Protein AF-A0A7S2LZS9-F1 (afdb_monomer_lite)

Radius of gyration: 18.45 Å; chains: 1; bounding box: 48×31×45 Å

Organism: NCBI:txid267567

pLDDT: mean 73.33, std 20.1, range [35.88, 96.94]

Structure (mmCIF, N/CA/C/O backbone):
data_AF-A0A7S2LZS9-F1
#
_entry.id   AF-A0A7S2LZS9-F1
#
loop_
_atom_site.group_PDB
_atom_site.id
_atom_site.type_symbol
_atom_site.label_atom_id
_atom_site.label_alt_id
_atom_site.label_comp_id
_atom_site.label_asym_id
_atom_site.label_entity_id
_atom_site.label_seq_id
_atom_site.pdbx_PDB_ins_code
_atom_site.Cartn_x
_atom_site.Cartn_y
_atom_site.Cartn_z
_atom_site.occupancy
_atom_site.B_iso_or_equiv
_atom_site.auth_seq_id
_atom_site.auth_comp_id
_atom_site.auth_asym_id
_atom_site.auth_atom_id
_atom_site.pdbx_PDB_model_num
ATOM 1 N N . GLY A 1 1 ? 16.200 23.130 -4.686 1.00 45.50 1 GLY A N 1
ATOM 2 C CA . GLY A 1 1 ? 14.961 22.396 -4.392 1.00 45.50 1 GLY A CA 1
ATOM 3 C C . GLY A 1 1 ? 15.000 21.133 -5.202 1.00 45.50 1 GLY A C 1
ATOM 4 O O . GLY A 1 1 ? 15.419 21.206 -6.353 1.00 45.50 1 GLY A O 1
ATOM 5 N N . GLU A 1 2 ? 14.674 19.998 -4.600 1.00 35.88 2 GLU A N 1
ATOM 6 C CA . GLU A 1 2 ? 14.601 18.740 -5.339 1.00 35.88 2 GLU A CA 1
ATOM 7 C C . GLU A 1 2 ? 13.505 18.834 -6.412 1.00 35.88 2 GLU A C 1
ATOM 9 O O . GLU A 1 2 ? 12.441 19.401 -6.147 1.00 35.88 2 GLU A O 1
ATOM 14 N N . PRO A 1 3 ? 13.767 18.366 -7.642 1.00 41.53 3 PRO A N 1
ATOM 15 C CA . PRO A 1 3 ? 12.780 18.409 -8.708 1.00 41.53 3 PRO A CA 1
ATOM 16 C C . PRO A 1 3 ? 11.650 17.420 -8.407 1.00 41.53 3 PRO A C 1
ATOM 18 O O . PRO A 1 3 ? 11.894 16.234 -8.205 1.00 41.53 3 PRO A O 1
ATOM 21 N N . THR A 1 4 ? 10.409 17.899 -8.423 1.00 41.34 4 THR A N 1
ATOM 22 C CA . THR A 1 4 ? 9.208 17.064 -8.312 1.00 41.34 4 THR A CA 1
ATOM 23 C C . THR A 1 4 ? 8.387 17.168 -9.594 1.00 41.34 4 THR A C 1
ATOM 25 O O . THR A 1 4 ? 8.296 18.233 -10.207 1.00 41.34 4 THR A O 1
ATOM 28 N N . VAL A 1 5 ? 7.794 16.049 -10.019 1.00 46.50 5 VAL A N 1
ATOM 29 C CA . VAL A 1 5 ? 6.832 16.004 -11.127 1.00 46.50 5 VAL A CA 1
ATOM 30 C C . VAL A 1 5 ? 5.504 15.448 -10.605 1.00 46.50 5 VAL A C 1
ATOM 32 O O . VAL A 1 5 ? 5.507 14.426 -9.917 1.00 46.50 5 VAL A O 1
ATOM 35 N N . PRO A 1 6 ? 4.364 16.099 -10.884 1.00 44.09 6 PRO A N 1
ATOM 36 C CA . PRO A 1 6 ? 3.066 15.575 -10.487 1.00 44.09 6 PRO A CA 1
ATOM 37 C C . PRO A 1 6 ? 2.705 14.345 -11.331 1.00 44.09 6 PRO A C 1
ATOM 39 O O . PRO A 1 6 ? 2.686 14.409 -12.559 1.00 44.09 6 PRO A O 1
ATOM 42 N N . ILE A 1 7 ? 2.399 13.228 -10.667 1.00 51.19 7 ILE A N 1
ATOM 43 C CA . ILE A 1 7 ? 1.834 12.028 -11.297 1.00 51.19 7 ILE A CA 1
ATOM 44 C C . ILE A 1 7 ? 0.313 12.119 -11.188 1.00 51.19 7 ILE A C 1
ATOM 46 O O . ILE A 1 7 ? -0.225 12.254 -10.090 1.00 51.19 7 ILE A O 1
ATOM 50 N N . GLN A 1 8 ? -0.384 12.032 -12.320 1.00 40.16 8 GLN A N 1
ATOM 51 C CA . GLN A 1 8 ? -1.843 12.064 -12.370 1.00 40.16 8 GLN A CA 1
ATOM 52 C C . GLN A 1 8 ? -2.363 10.682 -12.790 1.00 40.16 8 GLN A C 1
ATOM 54 O O . GLN A 1 8 ? -2.139 10.238 -13.914 1.00 40.16 8 GLN A O 1
ATOM 59 N N . ILE A 1 9 ? -3.022 9.975 -11.868 1.00 48.78 9 ILE A N 1
ATOM 60 C CA . ILE A 1 9 ? -3.657 8.677 -12.140 1.00 48.78 9 ILE A CA 1
ATOM 61 C C . ILE A 1 9 ? -5.057 8.950 -12.701 1.00 48.78 9 ILE A C 1
ATOM 63 O O . ILE A 1 9 ? -5.824 9.695 -12.097 1.00 48.78 9 ILE A O 1
ATOM 67 N N . THR A 1 10 ? -5.377 8.380 -13.864 1.00 47.00 10 THR A N 1
ATOM 68 C CA . THR A 1 10 ? -6.674 8.567 -14.544 1.00 47.00 10 THR A CA 1
ATOM 6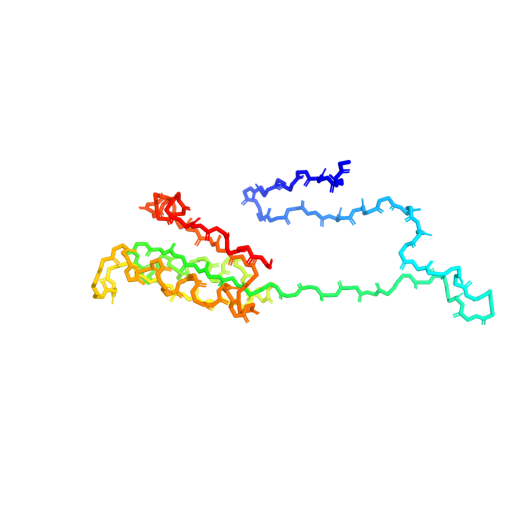9 C C . THR A 1 10 ? -7.601 7.370 -14.319 1.00 47.00 10 THR A C 1
ATOM 71 O O . THR A 1 10 ? -7.157 6.320 -13.856 1.00 47.00 10 THR A O 1
ATOM 74 N N . ASP A 1 11 ? -8.873 7.492 -14.709 1.00 36.50 11 ASP A N 1
ATOM 75 C CA . ASP A 1 11 ? -9.901 6.439 -14.597 1.00 36.50 11 ASP A CA 1
ATOM 76 C C . ASP A 1 11 ? -9.541 5.127 -15.333 1.00 36.50 11 ASP A C 1
ATOM 78 O O . ASP A 1 11 ? -10.118 4.075 -15.063 1.00 36.50 11 ASP A O 1
ATOM 82 N N . CYS A 1 12 ? -8.556 5.172 -16.238 1.00 45.84 12 CYS A N 1
ATOM 83 C CA . CYS A 1 12 ? -8.015 4.029 -16.980 1.00 45.84 12 CYS A CA 1
ATOM 84 C C . CYS A 1 12 ? -6.787 3.380 -16.303 1.00 45.84 12 CYS A C 1
ATOM 86 O O . CYS A 1 12 ? -6.144 2.518 -16.902 1.00 45.84 12 CYS A O 1
ATOM 88 N N . GLY A 1 13 ? -6.424 3.810 -15.090 1.00 47.72 13 GLY A N 1
ATOM 89 C CA . GLY A 1 13 ? -5.156 3.487 -14.434 1.00 47.72 13 GLY A CA 1
ATOM 90 C C . GLY A 1 13 ? -4.101 4.586 -14.612 1.00 47.72 13 GLY A C 1
ATOM 91 O O . GLY A 1 13 ? -4.366 5.674 -15.139 1.00 47.72 13 GLY A O 1
ATOM 92 N N . ALA A 1 14 ? -2.885 4.324 -14.128 1.00 40.62 14 ALA A N 1
ATOM 93 C CA . ALA A 1 14 ? -1.765 5.246 -14.281 1.00 40.62 14 ALA A CA 1
ATOM 94 C C . ALA A 1 14 ? -1.361 5.322 -15.764 1.00 40.62 14 ALA A C 1
ATOM 96 O O . ALA A 1 14 ? -0.737 4.404 -16.291 1.00 40.62 14 ALA A O 1
ATOM 97 N N . TYR A 1 15 ? -1.719 6.407 -16.452 1.00 43.03 15 TYR A N 1
ATOM 98 C CA . TYR A 1 15 ? -1.173 6.690 -17.775 1.00 43.03 15 TYR A CA 1
ATOM 99 C C . TYR A 1 15 ? 0.150 7.427 -17.612 1.00 43.03 15 TYR A C 1
ATOM 101 O O . TYR A 1 15 ? 0.142 8.609 -17.280 1.00 43.03 15 TYR A O 1
ATOM 109 N N . VAL A 1 16 ? 1.282 6.770 -17.882 1.00 48.00 16 VAL A N 1
ATOM 110 C CA . VAL A 1 16 ? 2.519 7.507 -18.163 1.00 48.00 16 VAL A CA 1
ATOM 111 C C . VAL A 1 16 ? 3.457 6.688 -19.061 1.00 48.00 16 VAL A C 1
ATOM 113 O O . VAL A 1 16 ? 4.033 5.705 -18.599 1.00 48.00 16 VAL A O 1
ATOM 116 N N . PRO A 1 17 ? 3.756 7.108 -20.302 1.00 44.25 17 PRO A N 1
ATOM 117 C CA . PRO A 1 17 ? 5.142 7.062 -20.725 1.00 44.25 17 PRO A CA 1
ATOM 118 C C . PRO A 1 17 ? 5.863 8.146 -19.918 1.00 44.25 17 PRO A C 1
ATOM 120 O O . PRO A 1 17 ? 5.715 9.336 -20.203 1.00 44.25 17 PRO A O 1
ATOM 123 N N . LEU A 1 18 ? 6.578 7.750 -18.858 1.00 42.44 18 LEU A N 1
ATOM 124 C CA . LEU A 1 18 ? 7.497 8.639 -18.144 1.00 42.44 18 LEU A CA 1
ATOM 125 C C . LEU A 1 18 ? 8.613 9.016 -19.125 1.00 42.44 18 LEU A C 1
ATOM 127 O O . LEU A 1 18 ? 9.663 8.383 -19.167 1.00 42.44 18 LEU A O 1
ATOM 131 N N . PHE A 1 19 ? 8.376 10.033 -19.951 1.00 42.03 19 PHE A N 1
ATOM 132 C CA . PHE A 1 19 ? 9.444 10.725 -20.653 1.00 42.03 19 PHE A CA 1
ATOM 133 C C . PHE A 1 19 ? 10.197 11.531 -19.604 1.00 42.03 19 PHE A C 1
ATOM 135 O O . PHE A 1 19 ? 9.898 12.698 -19.350 1.00 42.03 19 PHE A O 1
ATOM 142 N N . THR A 1 20 ? 11.175 10.895 -18.967 1.00 44.50 20 THR A N 1
ATOM 143 C CA . THR A 1 20 ? 12.254 11.651 -18.351 1.00 44.50 20 THR A CA 1
ATOM 144 C C . THR A 1 20 ? 12.932 12.424 -19.484 1.00 44.50 20 THR A C 1
ATOM 146 O O . THR A 1 20 ? 13.322 11.826 -20.493 1.00 44.50 20 THR A O 1
ATOM 149 N N . PRO A 1 21 ? 13.038 13.764 -19.398 1.00 41.12 21 PRO A N 1
ATOM 150 C CA . PRO A 1 21 ? 13.906 14.494 -20.300 1.00 41.12 21 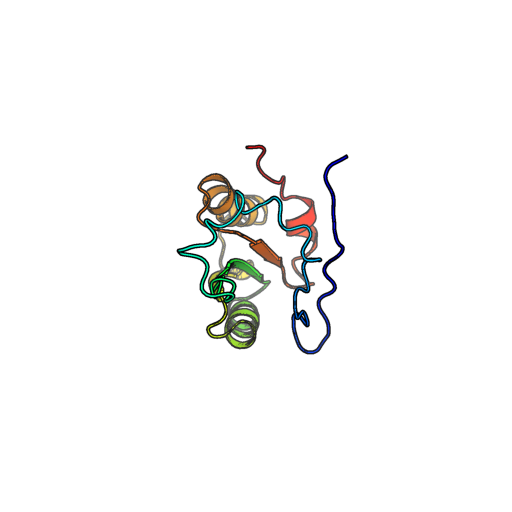PRO A CA 1
ATOM 151 C C . PRO A 1 21 ? 15.271 13.823 -20.223 1.00 41.12 21 PRO A C 1
ATOM 153 O O . PRO A 1 21 ? 15.749 13.541 -19.123 1.00 41.12 21 PRO A O 1
ATOM 156 N N . ALA A 1 22 ? 15.882 13.557 -21.373 1.00 44.12 22 ALA A N 1
ATOM 157 C CA . ALA A 1 22 ? 17.246 13.066 -21.476 1.00 44.12 22 ALA A CA 1
ATOM 158 C C . ALA A 1 22 ? 18.245 14.138 -20.987 1.00 44.12 22 ALA A C 1
ATOM 160 O O . ALA A 1 22 ? 19.134 14.566 -21.712 1.00 44.12 22 ALA A O 1
ATOM 161 N N . ALA A 1 23 ? 18.111 14.605 -19.747 1.00 43.53 23 ALA A N 1
ATOM 162 C CA . ALA A 1 23 ? 19.174 15.231 -18.989 1.00 43.53 23 ALA A CA 1
ATOM 163 C C . ALA A 1 23 ? 20.049 14.084 -18.468 1.00 43.53 23 ALA A C 1
ATOM 165 O O . ALA A 1 23 ? 19.999 13.702 -17.300 1.00 43.53 23 ALA A O 1
ATOM 166 N N . GLY A 1 24 ? 20.762 13.459 -19.408 1.00 44.47 24 GLY A N 1
ATOM 167 C CA . GLY A 1 24 ? 21.663 12.330 -19.208 1.00 44.47 24 GLY A CA 1
ATOM 168 C C . GLY A 1 24 ? 22.893 12.713 -18.392 1.00 44.47 24 GLY A C 1
ATOM 169 O O . GLY A 1 24 ? 23.999 12.755 -18.918 1.00 44.47 24 GLY A O 1
ATOM 170 N N . SER A 1 25 ? 22.691 12.999 -17.111 1.00 40.66 25 SER A N 1
ATOM 171 C CA . SER A 1 25 ? 23.747 13.101 -16.102 1.00 40.66 25 SER A CA 1
ATOM 172 C C . SER A 1 25 ? 23.670 11.984 -15.057 1.00 40.66 25 SER A C 1
ATOM 174 O O . SER A 1 25 ? 24.565 11.876 -14.231 1.00 40.66 25 SER A O 1
ATOM 176 N N . TRP A 1 26 ? 22.644 11.124 -15.112 1.00 44.28 26 TRP A N 1
ATOM 177 C CA . TRP A 1 26 ? 22.532 9.921 -14.270 1.00 44.28 26 TRP A CA 1
ATOM 178 C C . TRP A 1 26 ? 23.393 8.749 -14.750 1.00 44.28 26 TRP A C 1
ATOM 180 O O . TRP A 1 26 ? 23.584 7.782 -14.020 1.00 44.28 26 TRP A O 1
ATOM 190 N N . TYR A 1 27 ? 23.926 8.841 -15.963 1.00 48.09 27 TYR A N 1
ATOM 191 C CA . TYR A 1 27 ? 24.879 7.889 -16.499 1.00 48.09 27 TYR A CA 1
ATOM 192 C C . TYR A 1 27 ? 26.152 8.682 -16.747 1.00 48.09 27 TYR A C 1
ATOM 194 O O . TYR A 1 27 ? 26.156 9.581 -17.593 1.00 48.09 27 TYR A O 1
ATOM 202 N N . ASP A 1 28 ? 27.203 8.402 -15.973 1.00 43.06 28 ASP A N 1
ATOM 203 C CA . ASP A 1 28 ? 28.564 8.799 -16.327 1.00 43.06 28 ASP A CA 1
ATOM 204 C C . ASP A 1 28 ? 28.745 8.599 -17.830 1.00 43.06 28 ASP A C 1
ATOM 206 O O . ASP A 1 28 ? 28.297 7.576 -18.355 1.00 43.06 28 ASP A O 1
ATOM 210 N N . ARG A 1 29 ? 29.314 9.612 -18.507 1.00 48.25 29 ARG A N 1
ATOM 211 C CA . ARG A 1 29 ? 29.530 9.651 -19.964 1.00 48.25 29 ARG A CA 1
ATOM 212 C C . ARG A 1 29 ? 29.713 8.231 -20.486 1.00 48.25 29 ARG A C 1
ATOM 214 O O . ARG A 1 29 ? 30.742 7.632 -20.166 1.00 48.25 29 ARG A O 1
ATOM 221 N N . PRO A 1 30 ? 28.728 7.682 -21.209 1.00 52.75 30 PRO A N 1
ATOM 222 C CA . PRO A 1 30 ? 28.800 6.287 -21.550 1.00 52.75 30 PRO A CA 1
ATOM 223 C C . PRO A 1 30 ? 30.012 6.145 -22.468 1.00 52.75 30 PRO A C 1
ATOM 225 O O . PRO A 1 30 ? 30.178 6.925 -23.410 1.00 52.75 30 PRO A O 1
ATOM 228 N N . ASP A 1 31 ? 30.923 5.257 -22.083 1.00 56.56 31 ASP A N 1
ATOM 229 C CA . ASP A 1 31 ? 32.171 5.033 -22.795 1.00 56.56 31 ASP A CA 1
ATOM 230 C C . ASP A 1 31 ? 31.847 4.827 -24.294 1.00 56.56 31 ASP A C 1
ATOM 232 O O . ASP A 1 31 ? 30.994 3.989 -24.619 1.00 56.56 31 ASP A O 1
ATOM 236 N N . PRO A 1 32 ? 32.427 5.641 -25.204 1.00 59.66 32 PRO A N 1
ATOM 237 C CA . PRO A 1 32 ? 32.062 5.642 -26.619 1.00 59.66 32 PRO A CA 1
ATOM 238 C C . PRO A 1 32 ? 32.168 4.263 -27.276 1.00 59.66 32 PRO A C 1
ATOM 240 O O . PRO A 1 32 ? 31.446 3.997 -28.237 1.00 59.66 32 PRO A O 1
ATOM 243 N N . ASP A 1 33 ? 33.033 3.397 -26.744 1.00 62.78 33 ASP A N 1
ATOM 244 C CA . ASP A 1 33 ? 33.293 2.063 -27.282 1.00 62.78 33 ASP A CA 1
ATOM 245 C C . ASP A 1 33 ? 32.301 0.998 -26.773 1.00 62.78 33 ASP A C 1
ATOM 247 O O . ASP A 1 33 ? 32.211 -0.090 -27.347 1.00 62.78 33 ASP A O 1
ATOM 251 N N . SER A 1 34 ? 31.524 1.293 -25.724 1.00 56.44 34 SER A N 1
ATOM 252 C CA . SER A 1 34 ? 30.621 0.335 -25.067 1.00 56.44 34 SER A CA 1
ATOM 253 C C . SER A 1 34 ? 29.149 0.770 -25.021 1.00 56.44 34 SER A C 1
ATOM 255 O O . SER A 1 34 ? 28.269 -0.042 -24.710 1.00 56.44 34 SER A O 1
ATOM 257 N N . TYR A 1 35 ? 28.827 2.012 -25.401 1.00 59.16 35 TYR A N 1
ATOM 258 C CA . TYR A 1 35 ? 27.443 2.484 -25.448 1.00 59.16 35 TYR A CA 1
ATOM 259 C C . TYR A 1 35 ? 26.696 2.023 -26.706 1.00 59.16 35 TYR A C 1
ATOM 261 O O . TYR A 1 35 ? 26.833 2.586 -27.788 1.00 59.16 35 TYR A O 1
ATOM 269 N N . SER A 1 36 ? 25.805 1.043 -26.551 1.00 62.38 36 SER A N 1
ATOM 270 C CA . SER A 1 36 ? 24.981 0.503 -27.649 1.00 62.38 36 SER A CA 1
ATOM 271 C C . SER A 1 36 ? 23.899 1.457 -28.194 1.00 62.38 36 SER A C 1
ATOM 273 O O . SER A 1 36 ? 23.138 1.074 -29.084 1.00 62.38 36 SER A O 1
ATOM 275 N N . GLY A 1 37 ? 23.771 2.672 -27.644 1.00 58.00 37 GLY A N 1
ATOM 276 C CA . GLY A 1 37 ? 22.697 3.615 -27.981 1.00 58.00 37 GLY A CA 1
ATOM 277 C C . GLY A 1 37 ? 21.317 3.228 -27.434 1.00 58.00 37 GLY A C 1
ATOM 278 O O . GLY A 1 37 ? 20.343 3.930 -27.696 1.00 58.00 37 GLY A O 1
ATOM 279 N N . LYS A 1 38 ? 21.215 2.127 -26.681 1.00 56.31 38 LYS A N 1
ATOM 280 C CA . LYS A 1 38 ? 19.970 1.649 -26.074 1.00 56.31 38 LYS A CA 1
ATOM 281 C C . LYS A 1 38 ? 19.974 1.948 -24.580 1.00 56.31 38 LYS A C 1
ATOM 283 O O . LYS A 1 38 ? 20.834 1.461 -23.850 1.00 56.31 38 LYS A O 1
ATOM 288 N N . THR A 1 39 ? 19.003 2.738 -24.133 1.00 56.59 39 THR A N 1
ATOM 289 C CA . THR A 1 39 ? 18.701 2.902 -22.707 1.00 56.59 39 THR A CA 1
ATOM 290 C C . THR A 1 39 ? 18.300 1.539 -22.132 1.00 56.59 39 THR A C 1
ATOM 292 O O . THR A 1 39 ? 17.541 0.824 -22.791 1.00 56.59 39 THR A O 1
ATOM 295 N N . PRO A 1 40 ? 18.802 1.144 -20.949 1.00 55.09 40 PRO A N 1
ATOM 296 C CA . PRO A 1 40 ? 18.368 -0.094 -20.316 1.00 55.09 40 PRO A CA 1
ATOM 297 C C . PRO A 1 40 ? 16.853 -0.073 -20.085 1.00 55.09 40 PRO A C 1
ATOM 299 O O . PRO A 1 40 ? 16.292 0.938 -19.661 1.00 55.09 40 PRO A O 1
ATOM 302 N N . GLU A 1 41 ? 16.196 -1.197 -20.361 1.00 58.12 41 GLU A N 1
ATOM 303 C CA . GLU A 1 41 ? 14.785 -1.381 -20.036 1.00 58.12 41 GLU A CA 1
ATOM 304 C C . GLU A 1 41 ? 14.647 -1.490 -18.514 1.00 58.12 41 GLU A C 1
ATOM 306 O O . GLU A 1 41 ? 15.156 -2.422 -17.889 1.00 58.12 41 GLU A O 1
ATOM 311 N N . LEU A 1 42 ? 13.989 -0.504 -17.906 1.00 55.66 42 LEU A N 1
ATOM 312 C CA . LEU A 1 42 ? 13.680 -0.505 -16.483 1.00 55.66 42 LEU A CA 1
ATOM 313 C C . LEU A 1 42 ? 12.292 -1.114 -16.278 1.00 55.66 42 LEU A C 1
ATOM 315 O O . LEU A 1 42 ? 11.292 -0.549 -16.718 1.00 55.66 42 LEU A O 1
ATOM 319 N N . ILE A 1 43 ? 12.227 -2.238 -15.570 1.00 62.00 43 ILE A N 1
ATOM 320 C CA . ILE A 1 43 ? 10.966 -2.811 -15.094 1.00 62.00 43 ILE A CA 1
ATOM 321 C C . ILE A 1 43 ? 10.846 -2.478 -13.609 1.00 62.00 43 ILE A C 1
ATOM 323 O O . ILE A 1 43 ? 11.674 -2.906 -12.807 1.00 62.00 43 ILE A O 1
ATOM 327 N N . VAL A 1 44 ? 9.818 -1.711 -13.243 1.00 70.56 44 VAL A N 1
ATOM 328 C CA . VAL A 1 44 ? 9.489 -1.404 -11.845 1.00 70.56 44 VAL A CA 1
ATOM 329 C C . VAL A 1 44 ? 8.239 -2.186 -11.468 1.00 70.56 44 VAL A C 1
ATOM 331 O O . VAL A 1 44 ? 7.195 -2.016 -12.093 1.00 70.56 44 VAL A O 1
ATOM 334 N N . GLN A 1 45 ? 8.339 -3.034 -10.444 1.00 79.06 45 GLN A N 1
ATOM 335 C CA . GLN A 1 45 ? 7.190 -3.716 -9.855 1.00 79.06 45 GLN A CA 1
ATOM 336 C C . GLN A 1 45 ? 6.961 -3.173 -8.446 1.00 79.06 45 GLN A C 1
ATOM 338 O O . GLN A 1 45 ? 7.752 -3.428 -7.541 1.00 79.06 45 GLN A O 1
ATOM 343 N N . PHE A 1 46 ? 5.878 -2.419 -8.265 1.00 86.62 46 PHE A N 1
ATOM 344 C CA . PHE A 1 46 ? 5.570 -1.802 -6.977 1.00 86.62 46 PHE A CA 1
ATOM 345 C C . PHE A 1 46 ? 5.028 -2.825 -5.980 1.00 86.62 46 PHE A C 1
ATOM 347 O O . PHE A 1 46 ? 4.215 -3.687 -6.325 1.00 86.62 46 PHE A O 1
ATOM 354 N N . ARG A 1 47 ? 5.422 -2.692 -4.718 1.00 90.88 47 ARG A N 1
ATOM 355 C CA . ARG A 1 47 ? 4.827 -3.398 -3.583 1.00 90.88 47 ARG A CA 1
ATOM 356 C C . ARG A 1 47 ? 3.826 -2.468 -2.921 1.00 90.88 47 ARG A C 1
ATOM 358 O O . ARG A 1 47 ? 4.192 -1.431 -2.373 1.00 90.88 47 ARG A O 1
ATOM 365 N N . VAL A 1 48 ? 2.552 -2.819 -3.006 1.00 91.75 48 VAL A N 1
ATOM 366 C CA . VAL A 1 48 ? 1.441 -1.934 -2.664 1.00 91.75 48 VAL A CA 1
ATOM 367 C C . VAL A 1 48 ? 0.671 -2.487 -1.473 1.00 91.75 48 VAL A C 1
ATOM 369 O O . VAL A 1 48 ? 0.175 -3.612 -1.518 1.00 91.75 48 VAL A O 1
ATOM 372 N N . GLY A 1 49 ? 0.536 -1.695 -0.412 1.00 93.56 49 GLY A N 1
ATOM 373 C CA . GLY A 1 49 ? -0.403 -1.971 0.673 1.00 93.56 49 GLY A CA 1
ATOM 374 C C . GLY A 1 49 ? -1.779 -1.427 0.310 1.00 93.56 49 GLY A C 1
ATOM 375 O O . GLY A 1 49 ? -1.888 -0.269 -0.075 1.00 93.56 49 GLY A O 1
ATOM 376 N N . VAL A 1 50 ? -2.828 -2.239 0.410 1.00 94.75 50 VAL A N 1
ATOM 377 C CA . VAL A 1 50 ? -4.207 -1.824 0.124 1.00 94.75 50 VAL A CA 1
ATOM 378 C C . VAL A 1 50 ? -5.026 -1.875 1.404 1.00 94.75 50 VAL A C 1
ATOM 380 O O . VAL A 1 50 ? -5.257 -2.960 1.933 1.00 94.75 50 VAL A O 1
ATOM 383 N N . ILE A 1 51 ? -5.514 -0.720 1.847 1.00 95.06 51 ILE A N 1
ATOM 384 C CA . ILE A 1 51 ?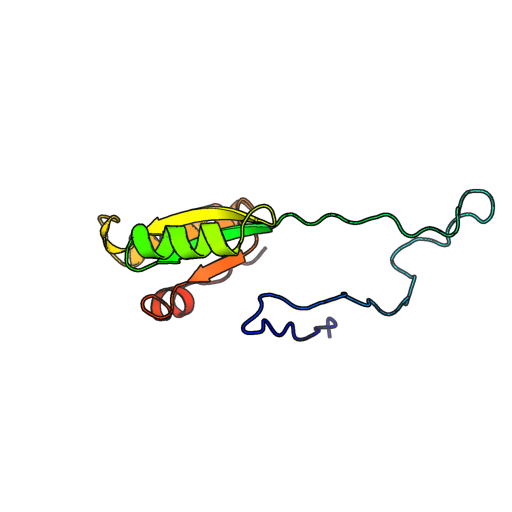 -6.475 -0.582 2.944 1.00 95.06 51 ILE A CA 1
ATOM 385 C C . ILE A 1 51 ? -7.876 -0.481 2.339 1.00 95.06 51 ILE A C 1
ATOM 387 O O . ILE A 1 51 ? -8.151 0.396 1.517 1.00 95.06 51 ILE A O 1
ATOM 391 N N . ALA A 1 52 ? -8.783 -1.370 2.721 1.00 95.44 52 ALA A N 1
ATOM 392 C CA . ALA A 1 52 ? -10.157 -1.357 2.230 1.00 95.44 52 ALA A CA 1
ATOM 393 C C . ALA A 1 52 ? -11.150 -1.685 3.350 1.00 95.44 52 ALA A C 1
ATOM 395 O O . ALA A 1 52 ? -10.780 -2.377 4.294 1.00 95.44 52 ALA A O 1
ATOM 396 N N . PRO A 1 53 ? -12.426 -1.265 3.244 1.00 94.94 53 PRO A N 1
ATOM 397 C CA . PRO A 1 53 ? -13.409 -1.524 4.295 1.00 94.94 53 PRO A CA 1
ATOM 398 C C . PRO A 1 53 ? -13.734 -3.012 4.446 1.00 94.94 53 PRO A C 1
ATOM 400 O O . PRO A 1 53 ? -14.117 -3.430 5.524 1.00 94.94 53 PRO A O 1
ATOM 403 N N . THR A 1 54 ? -13.599 -3.791 3.366 1.00 96.44 54 THR A N 1
ATOM 404 C CA . THR A 1 54 ? -13.810 -5.243 3.358 1.00 96.44 54 THR A CA 1
ATOM 405 C C . THR A 1 54 ? -12.805 -5.933 2.443 1.00 96.44 54 THR A C 1
ATOM 407 O O . THR A 1 54 ? -12.328 -5.347 1.457 1.00 96.44 54 THR A O 1
ATOM 410 N N . MET A 1 55 ? -12.556 -7.222 2.679 1.00 96.94 55 MET A N 1
ATOM 411 C CA . MET A 1 55 ? -11.684 -8.037 1.825 1.00 96.94 55 MET A CA 1
ATOM 412 C C . MET A 1 55 ? -12.207 -8.145 0.382 1.00 96.94 55 MET A C 1
ATOM 414 O O . MET A 1 55 ? -11.433 -8.251 -0.576 1.00 96.94 55 MET A O 1
ATOM 418 N N . ALA A 1 56 ? -13.527 -8.074 0.189 1.00 96.56 56 ALA A N 1
ATOM 419 C CA . ALA A 1 56 ? -14.133 -8.053 -1.140 1.00 96.56 56 ALA A CA 1
ATOM 420 C C . ALA A 1 56 ? -13.722 -6.805 -1.937 1.00 96.56 56 ALA A C 1
ATOM 422 O O . ALA A 1 56 ? -13.436 -6.905 -3.131 1.00 96.56 56 ALA A O 1
ATOM 423 N N . VAL A 1 57 ? -13.651 -5.640 -1.284 1.00 94.69 57 VAL A N 1
ATOM 424 C CA . VAL A 1 57 ? -13.173 -4.400 -1.913 1.00 94.69 57 VAL A CA 1
ATOM 425 C C . VAL A 1 57 ? -11.666 -4.472 -2.159 1.00 94.69 57 VAL A C 1
ATOM 427 O O . VAL A 1 57 ? -11.234 -4.175 -3.272 1.00 94.69 57 VAL A O 1
ATOM 430 N N . ALA A 1 58 ? -10.873 -4.956 -1.197 1.00 94.56 58 ALA A N 1
ATOM 431 C CA . ALA A 1 58 ? -9.421 -5.111 -1.359 1.00 94.56 58 ALA A CA 1
ATOM 432 C C . ALA A 1 58 ? -9.054 -5.979 -2.580 1.00 94.56 58 ALA A C 1
ATOM 434 O O . ALA A 1 58 ? -8.159 -5.649 -3.362 1.00 94.56 58 ALA A O 1
ATOM 435 N N . LYS A 1 59 ? -9.799 -7.068 -2.812 1.00 93.44 59 LYS A N 1
ATOM 436 C CA . LYS A 1 59 ? -9.604 -7.942 -3.981 1.00 93.44 59 LYS A CA 1
ATOM 437 C C . LYS A 1 59 ? -9.884 -7.243 -5.315 1.00 93.44 59 LYS A C 1
ATOM 439 O O . LYS A 1 59 ? -9.253 -7.613 -6.304 1.00 93.44 59 LYS A O 1
ATOM 444 N N . LYS A 1 60 ? -10.771 -6.239 -5.360 1.00 94.00 60 LYS A N 1
ATOM 445 C CA . LYS A 1 60 ? -10.997 -5.429 -6.573 1.00 94.00 60 LYS A CA 1
ATOM 446 C C . LYS A 1 60 ? -9.760 -4.602 -6.916 1.00 94.00 60 LYS A C 1
ATOM 448 O O . LYS A 1 60 ? -9.353 -4.605 -8.071 1.00 94.00 60 LYS A O 1
ATOM 453 N N . PHE A 1 61 ? -9.121 -3.985 -5.920 1.00 91.44 61 PHE A N 1
ATOM 454 C CA . PHE A 1 61 ? -7.849 -3.278 -6.110 1.00 91.44 61 PHE A CA 1
ATOM 455 C C . PHE A 1 61 ? -6.754 -4.219 -6.608 1.00 91.44 61 PHE A C 1
ATOM 457 O O . PHE A 1 61 ? -6.106 -3.915 -7.603 1.00 91.44 61 PHE A O 1
ATOM 464 N N . ARG A 1 62 ? -6.597 -5.399 -5.992 1.00 91.44 62 ARG A N 1
ATOM 465 C CA . ARG A 1 62 ? -5.648 -6.413 -6.481 1.00 91.44 62 ARG A CA 1
ATOM 466 C C . ARG A 1 62 ? -5.917 -6.808 -7.931 1.00 91.44 62 ARG A C 1
ATOM 468 O O . ARG A 1 62 ? -4.986 -6.920 -8.715 1.00 91.44 62 ARG A O 1
ATOM 475 N N . SER A 1 63 ? -7.184 -7.016 -8.284 1.00 90.12 63 SER A N 1
ATOM 476 C CA . SER A 1 63 ? -7.568 -7.362 -9.653 1.00 90.12 63 SER A CA 1
ATOM 477 C C . SER A 1 63 ? -7.275 -6.235 -10.645 1.00 90.12 63 SER A C 1
ATOM 479 O O . SER A 1 63 ? -6.937 -6.532 -11.783 1.00 90.12 63 SER A O 1
ATOM 481 N N . ALA A 1 64 ? -7.418 -4.974 -10.231 1.00 89.69 64 ALA A N 1
ATOM 482 C CA . ALA A 1 64 ? -7.126 -3.810 -11.065 1.00 89.69 64 ALA A CA 1
ATOM 483 C C . ALA A 1 64 ? -5.616 -3.575 -11.230 1.00 89.69 64 ALA A C 1
ATOM 485 O O . ALA A 1 64 ? -5.169 -3.215 -12.312 1.00 89.69 64 ALA A O 1
ATOM 486 N N . LEU A 1 65 ? -4.833 -3.804 -10.171 1.00 86.62 65 LEU A N 1
ATOM 487 C CA . LEU A 1 65 ? -3.371 -3.716 -10.204 1.00 86.62 65 LEU A CA 1
ATOM 488 C C . LEU A 1 65 ? -2.740 -4.864 -11.008 1.00 86.62 65 LEU A C 1
ATOM 490 O O . LEU A 1 65 ? -1.711 -4.671 -11.654 1.00 86.62 65 LEU A O 1
ATOM 494 N N . GLY A 1 66 ? -3.371 -6.041 -11.002 1.00 85.75 66 GLY A N 1
ATOM 495 C CA . GLY A 1 66 ? -2.965 -7.180 -11.819 1.00 85.75 66 GLY A CA 1
ATOM 496 C C . GLY A 1 66 ? -1.518 -7.600 -11.557 1.00 85.75 66 GLY A C 1
ATOM 497 O O . GLY A 1 66 ? -1.082 -7.695 -10.413 1.00 85.75 66 GLY A O 1
ATOM 498 N N . GLU A 1 67 ? -0.772 -7.852 -12.630 1.00 83.25 67 GLU A N 1
ATOM 499 C CA . GLU A 1 67 ? 0.632 -8.286 -12.573 1.00 83.25 67 GLU A CA 1
ATOM 500 C C . GLU A 1 67 ? 1.616 -7.119 -12.368 1.00 83.25 67 GLU A C 1
ATOM 502 O O . GLU A 1 67 ? 2.801 -7.330 -12.104 1.00 83.25 67 GLU A O 1
ATOM 507 N N . HIS A 1 68 ? 1.129 -5.877 -12.440 1.00 84.00 68 HIS A N 1
ATOM 508 C CA . HIS A 1 68 ? 1.953 -4.670 -12.360 1.00 84.00 68 HIS A CA 1
ATOM 509 C C . HIS A 1 68 ? 2.376 -4.313 -10.928 1.00 84.00 68 HIS A C 1
ATOM 511 O O . HIS A 1 68 ? 3.252 -3.468 -10.738 1.00 84.00 68 HIS A O 1
ATOM 517 N N . ALA A 1 69 ? 1.782 -4.951 -9.914 1.00 88.25 69 ALA A N 1
ATOM 518 C CA . ALA A 1 69 ? 2.136 -4.734 -8.519 1.00 88.25 69 ALA A CA 1
ATOM 519 C C . ALA A 1 69 ? 1.982 -6.001 -7.672 1.00 88.25 69 ALA A C 1
ATOM 521 O O . ALA A 1 69 ? 1.080 -6.813 -7.874 1.00 88.25 69 ALA A O 1
ATOM 522 N N . THR A 1 70 ? 2.829 -6.130 -6.655 1.00 91.25 70 THR A N 1
ATOM 523 C CA . THR A 1 70 ? 2.631 -7.101 -5.574 1.00 91.25 70 THR A CA 1
ATOM 524 C C . THR A 1 70 ? 1.802 -6.446 -4.480 1.00 91.25 70 THR A C 1
ATOM 526 O O . THR A 1 70 ? 2.203 -5.419 -3.943 1.00 91.25 70 THR A O 1
ATOM 529 N N . THR A 1 71 ? 0.652 -7.018 -4.129 1.00 93.12 71 THR A N 1
ATOM 530 C CA . THR A 1 71 ? -0.279 -6.384 -3.182 1.00 93.12 71 THR A CA 1
ATOM 531 C C . THR A 1 71 ? -0.314 -7.079 -1.826 1.00 93.12 71 THR A C 1
ATOM 533 O O . THR A 1 71 ? -0.525 -8.293 -1.772 1.00 93.12 71 THR A O 1
ATOM 536 N N . ILE A 1 72 ? -0.245 -6.306 -0.745 1.00 93.88 72 ILE A N 1
ATOM 537 C CA . ILE A 1 72 ? -0.647 -6.720 0.606 1.00 93.88 72 ILE A CA 1
ATOM 538 C C . ILE A 1 72 ? -2.051 -6.164 0.855 1.00 93.88 72 ILE A C 1
ATOM 540 O O . ILE A 1 72 ? -2.274 -4.970 0.688 1.00 93.88 72 ILE A O 1
ATOM 544 N N . LEU A 1 73 ? -3.009 -7.022 1.212 1.00 95.19 73 LEU A N 1
ATOM 545 C CA . LEU A 1 73 ? -4.411 -6.632 1.386 1.00 95.19 73 LEU A CA 1
ATOM 546 C C . LEU A 1 73 ? -4.764 -6.552 2.866 1.00 95.19 73 LEU A C 1
ATOM 548 O O . LEU A 1 73 ? -4.511 -7.502 3.604 1.00 95.19 73 LEU A O 1
ATOM 552 N N . ILE A 1 74 ? -5.381 -5.444 3.265 1.00 94.50 74 ILE A N 1
ATOM 553 C CA . ILE A 1 74 ? -5.819 -5.183 4.633 1.00 94.50 74 ILE A CA 1
ATOM 554 C C . ILE A 1 74 ? -7.293 -4.787 4.576 1.00 94.50 74 ILE A C 1
ATOM 556 O O . ILE A 1 74 ? -7.665 -3.788 3.955 1.00 94.50 74 ILE A O 1
ATOM 560 N N . ALA A 1 75 ? -8.132 -5.613 5.191 1.00 95.06 75 ALA A N 1
ATOM 561 C CA . ALA A 1 75 ? -9.564 -5.395 5.300 1.00 95.06 75 ALA A CA 1
ATOM 562 C C . ALA A 1 75 ? -9.884 -4.872 6.702 1.00 95.06 75 ALA A C 1
ATOM 564 O O . ALA A 1 75 ? -9.626 -5.557 7.685 1.00 95.06 75 ALA A O 1
ATOM 565 N N . ALA A 1 76 ? -10.396 -3.646 6.792 1.00 92.25 76 ALA A N 1
ATOM 566 C CA . ALA A 1 76 ? -10.612 -2.959 8.062 1.00 92.25 76 ALA A CA 1
ATOM 567 C C . ALA A 1 76 ? -11.619 -3.683 8.973 1.00 92.25 76 ALA A C 1
ATOM 569 O O . ALA A 1 76 ? -11.458 -3.673 10.188 1.00 92.25 76 ALA A O 1
ATOM 570 N N . ASP A 1 77 ? -12.623 -4.345 8.393 1.00 93.06 77 ASP A N 1
ATOM 571 C CA . ASP A 1 77 ? -13.611 -5.158 9.112 1.00 93.06 77 ASP A CA 1
ATOM 572 C C . ASP A 1 77 ? -13.050 -6.469 9.691 1.00 93.06 77 ASP A C 1
ATOM 574 O O . ASP A 1 77 ? -13.679 -7.069 10.561 1.00 93.06 77 ASP A O 1
ATOM 578 N N . GLU A 1 78 ? -11.876 -6.908 9.233 1.00 92.12 78 GLU A N 1
ATOM 579 C CA . GLU A 1 78 ? -11.202 -8.132 9.684 1.00 92.12 78 GLU A CA 1
ATOM 580 C C . GLU A 1 78 ? -10.073 -7.853 10.697 1.00 92.12 78 GLU A C 1
ATOM 582 O O . GLU A 1 78 ? -9.483 -8.795 11.229 1.00 92.12 78 GLU A O 1
ATOM 587 N N . VAL A 1 79 ? -9.751 -6.583 10.977 1.00 91.25 79 VAL A N 1
ATOM 588 C CA . VAL A 1 79 ? -8.669 -6.207 11.902 1.00 91.25 79 VAL A CA 1
ATOM 589 C C . VAL A 1 79 ? -9.215 -5.956 13.309 1.00 91.25 79 VAL A C 1
ATOM 591 O O . VAL A 1 79 ? -9.914 -4.979 13.574 1.00 91.25 79 VAL A O 1
ATOM 594 N N . GLU A 1 80 ? -8.834 -6.820 14.250 1.00 87.06 80 GLU A N 1
ATOM 595 C CA . GLU A 1 80 ? -9.069 -6.600 15.678 1.00 87.06 80 GLU A CA 1
ATOM 596 C C . GLU A 1 80 ? -8.102 -5.532 16.215 1.00 87.06 80 GLU A C 1
ATOM 598 O O . GLU A 1 80 ? -6.888 -5.674 16.094 1.00 87.06 80 GLU A O 1
ATOM 603 N N . GLY A 1 81 ? -8.631 -4.464 16.822 1.00 82.81 81 GLY A N 1
ATOM 604 C CA . GLY A 1 81 ? -7.831 -3.337 17.331 1.00 82.81 81 GLY A CA 1
ATOM 605 C C . GLY A 1 81 ? -8.111 -1.992 16.653 1.00 82.81 81 GLY A C 1
ATOM 606 O O . GLY A 1 81 ? -7.598 -0.976 17.112 1.00 82.81 81 GLY A O 1
ATOM 607 N N . GLY A 1 82 ? -8.965 -1.968 15.623 1.00 87.56 82 GLY A N 1
ATOM 608 C CA . GLY A 1 82 ? -9.424 -0.735 14.978 1.00 87.56 82 GLY A CA 1
ATOM 609 C C . GLY A 1 82 ? -8.330 -0.005 14.193 1.00 87.56 82 GLY A C 1
ATOM 610 O O . GLY A 1 82 ? -7.365 -0.611 13.726 1.00 87.56 82 GLY A O 1
ATOM 611 N N . ASP A 1 83 ? -8.503 1.306 14.043 1.00 88.62 83 ASP A N 1
ATOM 612 C CA . ASP A 1 83 ? -7.704 2.162 13.159 1.00 88.62 83 ASP A CA 1
ATOM 613 C C . ASP A 1 83 ? -6.199 2.153 13.488 1.00 88.62 83 ASP A C 1
ATOM 615 O O . ASP A 1 83 ? -5.369 2.140 12.575 1.00 88.62 83 ASP A O 1
ATOM 619 N N . ASP A 1 84 ? -5.835 2.079 14.772 1.00 88.88 84 ASP A N 1
ATOM 620 C CA . ASP A 1 84 ? -4.436 2.037 15.222 1.00 88.88 84 ASP A CA 1
ATOM 621 C C . ASP A 1 84 ? -3.719 0.768 14.739 1.00 88.88 84 ASP A C 1
ATOM 623 O O . ASP A 1 84 ? -2.578 0.815 14.268 1.00 88.88 84 ASP A O 1
ATOM 627 N N . GLU A 1 85 ? -4.393 -0.383 14.814 1.00 90.94 85 GLU A N 1
ATOM 628 C CA . GLU A 1 85 ? -3.819 -1.651 14.361 1.00 90.94 85 GLU A CA 1
ATOM 629 C C . GLU A 1 85 ? -3.737 -1.701 12.833 1.00 90.94 85 GLU A C 1
ATOM 631 O O . GLU A 1 85 ? -2.721 -2.140 12.287 1.00 90.94 85 GLU A O 1
ATOM 636 N N . ILE A 1 86 ? -4.755 -1.187 12.132 1.00 90.50 86 ILE A N 1
ATOM 637 C CA . ILE A 1 86 ? -4.732 -1.059 10.667 1.00 90.50 86 ILE A CA 1
ATOM 638 C C . ILE A 1 86 ? -3.540 -0.201 10.233 1.00 90.50 86 ILE A C 1
ATOM 640 O O . ILE A 1 86 ? -2.779 -0.599 9.348 1.00 90.50 86 ILE A O 1
ATOM 644 N N . THR A 1 87 ? -3.338 0.937 10.896 1.00 88.44 87 THR A N 1
ATOM 645 C CA . THR A 1 87 ? -2.204 1.835 10.651 1.00 88.44 87 THR A CA 1
ATOM 646 C C . THR A 1 87 ? -0.885 1.096 10.881 1.00 88.44 87 THR A C 1
ATOM 648 O O . THR A 1 87 ? -0.028 1.062 9.998 1.00 88.44 87 THR A O 1
ATOM 651 N N . ARG A 1 88 ? -0.743 0.379 12.004 1.00 88.06 88 ARG A N 1
ATOM 652 C CA . ARG A 1 88 ? 0.463 -0.407 12.318 1.00 88.06 88 ARG A CA 1
ATOM 653 C C . ARG A 1 88 ? 0.782 -1.478 11.272 1.00 88.06 88 ARG A C 1
ATOM 655 O O . ARG A 1 88 ? 1.958 -1.687 10.949 1.00 88.06 88 ARG A O 1
ATOM 662 N N . LEU A 1 89 ? -0.237 -2.162 10.747 1.00 89.25 89 LEU A N 1
ATOM 663 C CA . LEU A 1 89 ? -0.086 -3.189 9.710 1.00 89.25 89 LEU A CA 1
ATOM 664 C C . LEU A 1 89 ? 0.471 -2.628 8.397 1.00 89.25 89 LEU A C 1
ATOM 666 O O . LEU A 1 89 ? 1.035 -3.389 7.612 1.00 89.25 89 LEU A O 1
ATOM 670 N N . VAL A 1 90 ? 0.356 -1.319 8.179 1.00 87.00 90 VAL A N 1
ATOM 671 C CA . VAL A 1 90 ? 0.840 -0.622 6.985 1.00 87.00 90 VAL A CA 1
ATOM 672 C C . VAL A 1 90 ? 2.178 0.074 7.237 1.00 87.00 90 VAL A C 1
ATOM 674 O O . VAL A 1 90 ? 3.107 -0.085 6.440 1.00 87.00 90 VAL A O 1
ATOM 677 N N . THR A 1 91 ? 2.317 0.787 8.357 1.00 85.75 91 THR A N 1
ATOM 678 C CA . THR A 1 91 ? 3.536 1.538 8.694 1.00 85.75 91 THR A CA 1
ATOM 679 C C . THR A 1 91 ? 4.732 0.613 8.879 1.00 85.75 91 THR A C 1
ATOM 681 O O . THR A 1 91 ? 5.806 0.873 8.348 1.00 85.75 91 THR A O 1
ATOM 684 N N . LYS A 1 92 ? 4.558 -0.533 9.550 1.00 86.38 92 LYS A N 1
ATOM 685 C CA . LYS A 1 92 ? 5.674 -1.454 9.815 1.00 86.38 92 LYS A CA 1
ATOM 686 C C . LYS A 1 92 ? 6.280 -2.050 8.530 1.00 86.38 92 LYS A C 1
ATOM 688 O O . LYS A 1 92 ? 7.504 -2.158 8.448 1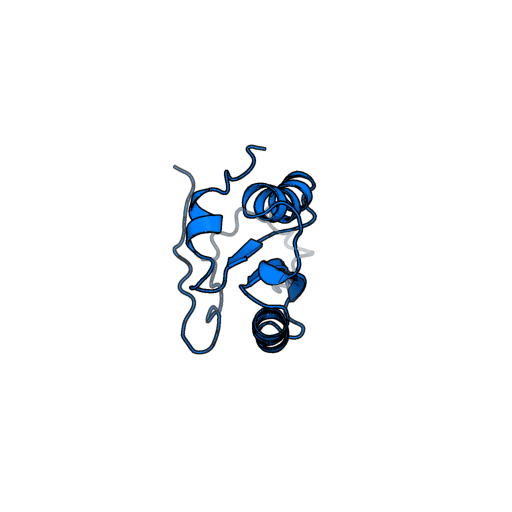.00 86.38 92 LYS A O 1
ATOM 693 N N . PRO A 1 93 ? 5.491 -2.475 7.524 1.00 84.50 93 PRO A N 1
ATOM 694 C CA . PRO A 1 93 ? 6.038 -2.806 6.212 1.00 84.50 93 PRO A CA 1
ATOM 695 C C . PRO A 1 93 ? 6.670 -1.622 5.473 1.00 84.50 93 PRO A C 1
ATOM 697 O O . PRO A 1 93 ? 7.685 -1.838 4.814 1.00 84.50 93 PRO A O 1
ATOM 700 N N . LEU A 1 94 ? 6.120 -0.407 5.577 1.00 83.19 94 LEU A N 1
ATOM 701 C CA . LEU A 1 94 ? 6.721 0.792 4.974 1.00 83.19 94 LEU A CA 1
ATOM 702 C C . LEU A 1 94 ? 8.108 1.094 5.561 1.00 83.19 94 LEU A C 1
ATOM 704 O O . LEU A 1 94 ? 9.068 1.221 4.808 1.00 83.19 94 LEU A O 1
ATOM 708 N N . GLU A 1 95 ? 8.244 1.113 6.889 1.00 82.62 95 GLU A N 1
ATOM 709 C CA . GLU A 1 95 ? 9.517 1.340 7.600 1.00 82.62 95 GLU A CA 1
ATOM 710 C C . GLU A 1 95 ? 10.598 0.319 7.232 1.00 82.62 95 GLU A C 1
ATOM 712 O O . GLU A 1 95 ? 11.790 0.614 7.221 1.00 82.62 95 GLU A O 1
ATOM 717 N N . LYS A 1 96 ? 10.185 -0.916 6.937 1.00 84.50 96 LYS A N 1
ATOM 718 C CA . LYS A 1 96 ? 11.091 -1.997 6.529 1.00 84.50 96 LYS A CA 1
ATOM 719 C C . LYS A 1 96 ? 11.381 -2.006 5.034 1.00 84.50 96 LYS A C 1
ATOM 721 O O . LYS A 1 96 ? 12.008 -2.954 4.562 1.00 84.50 96 LYS A O 1
ATOM 726 N N . PHE A 1 97 ? 10.900 -1.005 4.298 1.00 78.44 97 PHE A N 1
ATOM 727 C CA . PHE A 1 97 ? 10.954 -0.962 2.842 1.00 78.44 97 PHE A CA 1
ATOM 728 C C . PHE A 1 97 ? 10.401 -2.246 2.218 1.00 78.44 97 PHE A C 1
ATOM 730 O O . PHE A 1 97 ? 10.952 -2.742 1.241 1.00 78.44 97 PHE A O 1
ATOM 737 N N . SER A 1 98 ? 9.354 -2.828 2.806 1.00 83.69 98 SER A N 1
ATOM 738 C CA . SER A 1 98 ? 8.607 -3.973 2.265 1.00 83.69 98 SER A CA 1
ATOM 739 C C . SER A 1 98 ? 7.401 -3.530 1.433 1.00 83.69 98 SER A C 1
ATOM 741 O O . SER A 1 98 ? 6.852 -4.336 0.683 1.00 83.69 98 SER A O 1
ATOM 743 N N . LEU A 1 99 ? 7.002 -2.264 1.565 1.00 86.38 99 LEU A N 1
ATOM 744 C CA . LEU A 1 99 ? 6.012 -1.578 0.744 1.00 86.38 99 LEU A CA 1
ATOM 745 C C . LEU A 1 99 ? 6.643 -0.326 0.138 1.00 86.38 99 LEU A C 1
ATOM 747 O O . LEU A 1 99 ? 7.452 0.332 0.786 1.00 86.38 99 LEU A O 1
ATOM 751 N N . ASP A 1 100 ? 6.233 -0.009 -1.084 1.00 85.38 100 ASP A N 1
ATOM 752 C CA . ASP A 1 100 ? 6.634 1.199 -1.806 1.00 85.38 100 ASP A CA 1
ATOM 753 C C . ASP A 1 100 ? 5.512 2.247 -1.782 1.00 85.38 100 ASP A C 1
ATOM 755 O O . ASP A 1 100 ? 5.773 3.445 -1.744 1.00 85.38 100 ASP A O 1
ATOM 759 N N . VAL A 1 101 ? 4.249 1.799 -1.806 1.00 87.81 101 VAL A N 1
ATOM 760 C CA . VAL A 1 101 ? 3.058 2.661 -1.863 1.00 87.81 101 VAL A CA 1
ATOM 761 C C . VAL A 1 101 ? 1.942 2.082 -0.996 1.00 87.81 101 VAL A C 1
ATOM 763 O O . VAL A 1 101 ? 1.787 0.863 -0.893 1.00 87.81 101 VAL A O 1
ATOM 766 N N . VAL A 1 102 ? 1.120 2.956 -0.416 1.00 90.31 102 VAL A N 1
ATOM 767 C CA . VAL A 1 102 ? -0.136 2.588 0.248 1.00 90.31 102 VAL A CA 1
ATOM 768 C C . VAL A 1 102 ? -1.301 3.212 -0.501 1.00 90.31 102 VAL A C 1
ATOM 770 O O . VAL A 1 102 ? -1.291 4.401 -0.806 1.00 90.31 102 VAL A O 1
ATOM 773 N N . LEU A 1 103 ? -2.316 2.404 -0.778 1.00 91.44 103 LEU A N 1
ATOM 774 C CA . LEU A 1 103 ? -3.589 2.829 -1.339 1.00 91.44 103 LEU A CA 1
ATOM 775 C C . LEU A 1 103 ? -4.686 2.565 -0.314 1.00 91.44 103 LEU A C 1
ATOM 777 O O . LEU A 1 103 ? -4.764 1.467 0.233 1.00 91.44 103 LEU A O 1
ATOM 781 N N . ALA A 1 104 ? -5.574 3.531 -0.106 1.00 92.12 104 ALA A N 1
ATOM 782 C CA . ALA A 1 104 ? -6.803 3.306 0.641 1.00 92.12 104 ALA A CA 1
ATOM 783 C C . ALA A 1 104 ? -8.019 3.454 -0.268 1.00 92.12 104 ALA A C 1
ATOM 785 O O . ALA A 1 104 ? -8.096 4.358 -1.103 1.00 92.12 104 ALA A O 1
ATOM 786 N N . ALA A 1 105 ? -8.996 2.568 -0.088 1.00 91.81 105 ALA A N 1
ATOM 787 C CA . ALA A 1 105 ? -10.321 2.763 -0.649 1.00 91.81 105 ALA A CA 1
ATOM 788 C C . ALA A 1 105 ? -10.920 4.081 -0.116 1.00 91.81 105 ALA A C 1
ATOM 790 O O . ALA A 1 105 ? -10.636 4.443 1.025 1.00 91.81 105 ALA A O 1
ATOM 791 N N . PRO A 1 106 ? -11.809 4.764 -0.863 1.00 90.62 106 PRO A N 1
ATOM 792 C CA . PRO A 1 106 ? -12.373 6.047 -0.430 1.00 90.62 106 PRO A CA 1
ATOM 793 C C . PRO A 1 106 ? -13.018 6.021 0.965 1.00 90.62 106 PRO A C 1
ATOM 795 O O . PRO A 1 106 ? -12.891 6.974 1.723 1.00 90.62 106 PRO A O 1
ATOM 798 N N . ALA A 1 107 ? -13.652 4.906 1.341 1.00 90.25 107 ALA A N 1
ATOM 799 C CA . ALA A 1 107 ? -14.245 4.714 2.669 1.00 90.25 107 ALA A CA 1
ATOM 800 C C . ALA A 1 107 ? -13.215 4.622 3.817 1.00 90.25 107 ALA A C 1
ATOM 802 O O . ALA A 1 107 ? -13.592 4.702 4.978 1.00 90.25 107 ALA A O 1
ATOM 803 N N . CYS A 1 108 ? -11.937 4.442 3.488 1.00 90.31 108 CYS A N 1
ATOM 804 C CA . CYS A 1 108 ? -10.805 4.324 4.404 1.00 90.31 108 CYS A CA 1
ATOM 805 C C . CYS A 1 108 ? -9.831 5.507 4.263 1.00 90.31 108 CYS A C 1
ATOM 807 O O . CYS A 1 108 ? -8.719 5.434 4.774 1.00 90.31 108 CYS A O 1
ATOM 809 N N . ALA A 1 109 ? -10.203 6.577 3.548 1.00 87.12 109 ALA A N 1
ATOM 810 C CA . ALA A 1 109 ? -9.296 7.686 3.247 1.00 87.12 109 ALA A CA 1
ATOM 811 C C . ALA A 1 109 ? -8.767 8.393 4.506 1.00 87.12 109 ALA A C 1
ATOM 813 O O . ALA A 1 109 ? -7.600 8.768 4.541 1.00 87.12 109 ALA A O 1
ATOM 814 N N . SER A 1 110 ? -9.578 8.490 5.564 1.00 87.25 110 SER A N 1
ATOM 815 C CA . SER A 1 110 ? -9.164 9.066 6.851 1.00 87.25 110 SER A CA 1
ATOM 816 C C . SER A 1 110 ? -7.997 8.317 7.503 1.00 87.25 110 SER A C 1
ATOM 818 O O . SER A 1 110 ? -7.218 8.926 8.223 1.00 87.25 110 SER A O 1
ATOM 820 N N . LEU A 1 111 ? -7.830 7.019 7.214 1.00 85.31 111 LEU A N 1
ATOM 821 C CA . LEU A 1 111 ? -6.703 6.220 7.709 1.00 85.31 111 LEU A CA 1
ATOM 822 C C . LEU A 1 111 ? -5.378 6.583 7.020 1.00 85.31 111 LEU A C 1
ATOM 824 O O . LEU A 1 111 ? -4.312 6.326 7.570 1.00 85.31 111 LEU A O 1
ATOM 828 N N . LEU A 1 112 ? -5.423 7.167 5.815 1.00 80.56 112 LEU A N 1
ATOM 829 C CA . LEU A 1 112 ? -4.223 7.706 5.164 1.00 80.56 112 LEU A CA 1
ATOM 830 C C . LEU A 1 112 ? -3.792 9.029 5.787 1.00 80.56 112 LEU A C 1
ATOM 832 O O . LEU A 1 112 ? -2.600 9.299 5.855 1.00 80.56 112 LEU A O 1
ATOM 836 N N . GLU A 1 113 ? -4.739 9.847 6.243 1.00 79.88 113 GLU A N 1
ATOM 837 C CA . GLU A 1 113 ? -4.431 11.132 6.879 1.00 79.88 113 GLU A CA 1
ATOM 838 C C . GLU A 1 113 ? -3.705 10.946 8.218 1.00 79.88 113 GLU A C 1
ATOM 840 O O . GLU A 1 113 ? -2.912 11.800 8.610 1.00 79.88 113 GLU A O 1
ATOM 845 N N . SER A 1 114 ? -3.934 9.817 8.895 1.00 75.75 114 SER A N 1
ATOM 846 C CA . SER A 1 114 ? -3.240 9.437 10.130 1.00 75.75 114 SER A CA 1
ATOM 847 C C . SER A 1 114 ? -1.902 8.725 9.909 1.00 75.75 114 SER A C 1
ATOM 849 O O . SER A 1 114 ? -1.188 8.471 10.879 1.00 75.75 114 SER A O 1
ATOM 851 N N . LEU A 1 115 ? -1.551 8.370 8.668 1.00 77.31 115 LEU A N 1
ATOM 852 C CA . LEU A 1 115 ? -0.288 7.701 8.365 1.00 77.31 115 LEU A CA 1
ATOM 853 C C . LEU A 1 115 ? 0.841 8.730 8.242 1.00 77.31 115 LEU A C 1
ATOM 855 O O . LEU A 1 115 ? 0.935 9.465 7.261 1.00 77.31 115 LEU A O 1
ATOM 859 N N . GLU A 1 116 ? 1.746 8.742 9.219 1.00 72.62 116 GLU A N 1
ATOM 860 C CA . GLU A 1 116 ? 3.018 9.447 9.077 1.00 72.62 116 GLU A CA 1
ATOM 861 C C . GLU A 1 116 ? 3.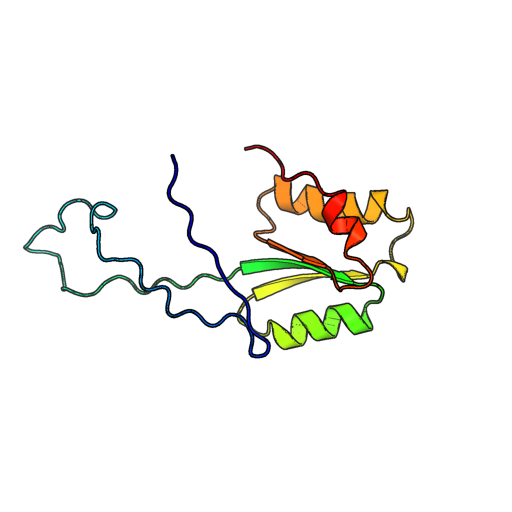932 8.672 8.117 1.00 72.62 116 GLU A C 1
ATOM 863 O O . GLU A 1 116 ? 4.153 7.469 8.275 1.00 72.62 116 GLU A O 1
ATOM 868 N N . VAL A 1 117 ? 4.465 9.359 7.101 1.00 66.62 117 VAL A N 1
ATOM 869 C CA . VAL A 1 117 ? 5.480 8.780 6.213 1.00 66.62 117 VAL A CA 1
ATOM 870 C C . VAL A 1 117 ? 6.774 8.642 7.020 1.00 66.62 117 VAL A C 1
ATOM 872 O O . VAL A 1 117 ? 7.288 9.666 7.479 1.00 66.62 117 VAL A O 1
ATOM 875 N N . PRO A 1 118 ? 7.317 7.423 7.202 1.00 65.12 118 PRO A N 1
ATOM 876 C CA . PRO A 1 118 ? 8.533 7.236 7.982 1.00 65.12 118 PRO A CA 1
ATOM 877 C C . PRO A 1 118 ? 9.685 8.060 7.399 1.00 65.12 118 PRO A C 1
ATOM 879 O O . PRO A 1 118 ? 9.966 7.981 6.201 1.00 65.12 118 PRO A O 1
ATOM 882 N N . SER A 1 119 ? 10.359 8.851 8.234 1.00 64.06 119 SER A N 1
ATOM 883 C CA . SER A 1 119 ? 11.581 9.551 7.83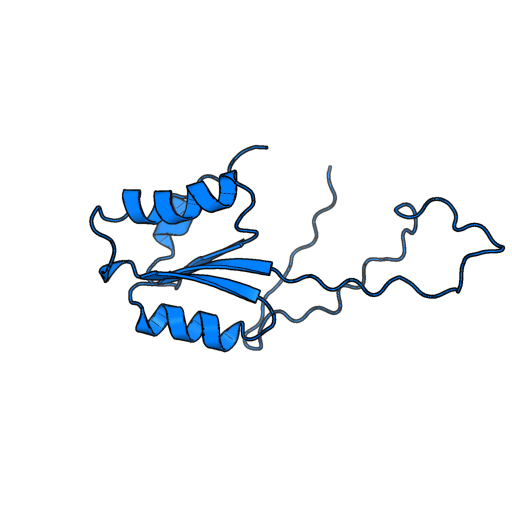4 1.00 64.06 119 SER A CA 1
ATOM 884 C C . SER A 1 119 ? 12.740 8.558 7.747 1.00 64.06 119 SER A C 1
ATOM 886 O O . SER A 1 119 ? 12.980 7.821 8.705 1.00 64.06 119 SER A O 1
ATOM 888 N N . SER A 1 120 ? 13.440 8.556 6.611 1.00 55.53 120 SER A N 1
ATOM 889 C CA . SER A 1 120 ? 14.668 7.784 6.366 1.00 55.53 120 SER A CA 1
ATOM 890 C C . SER A 1 120 ? 15.830 8.200 7.259 1.00 55.53 120 SER A C 1
ATOM 892 O O . SER A 1 120 ? 16.009 9.433 7.400 1.00 55.53 120 SER A O 1
#

Sequence (120 aa):
GEPTVPIQITDCGAYVPLFTPAAGSWYDRPDPDSYSGKTPELIVQFRVGVIAPTMAVAKKFRSALGEHATTILIAADEVEGGDDEITRLVTKPLEKFSLDVVLAAPACASLLESLEVPSS

Secondary structure (DSSP, 8-state):
--------EETTEE-----------SS----TTT--S--------EEEEEEESSHHHHHHHHHHHGGGEEEEEEEGGG-TTHHHHHHHHHHHHHHTTS-SEEEE-GGGHHHHHT-PPPP-

Foldseek 3Di:
DDDDDDFDADPLGGDDPPPDPPPPPVDDPPDPVPDPVDDDDDQDEFEEEEEEQAPVVQVVVCVSCDRSYHYDYDHQPPDDPHLVRSLVVPQVCQVVVVGDYYHYDPVCVVSVVVRDRDDD